Protein AF-A0A7S3B1I0-F1 (afdb_monomer_lite)

Organism: NCBI:txid156174

Foldseek 3Di:
DPQVLFFWFADDAPDFTDTHHDDPPDQRQWWAQDPVLQFIARPVDRQWTWFQDPVVRGIHIDGPPPGDFGHWDQDQQGWTATPVDNVRTWHFNDQDWGTTTIGGDDLQSQWRQPFDDPVPRTTHTDTDRDRPPPPPDD

pLDDT: mean 75.03, std 19.77, range [36.34, 94.88]

Radius of gyration: 14.96 Å; chains: 1; bounding box: 47×36×43 Å

Secondary structure (DSSP, 8-state):
-TTTTPEEE--STT-BPEEE---TT-GGG-EEEETTTTEEEETTEEEEEEEEETTTTEEEEEETTT-SS-BEEE-TT--EEESS-TT-EEEE----SS-B-EE---S-------PPB-SSS-BPPPP-----------

InterPro domains:
  IPR035992 Ricin B-like lectins [SSF50370] (3-137)

Structure (mmCIF, N/CA/C/O backbone):
data_AF-A0A7S3B1I0-F1
#
_entry.id   AF-A0A7S3B1I0-F1
#
loop_
_atom_site.group_PDB
_atom_site.id
_atom_site.type_symbol
_atom_site.label_atom_id
_atom_site.label_alt_id
_atom_site.label_comp_id
_atom_site.label_asym_id
_atom_site.label_entity_id
_atom_site.label_seq_id
_atom_site.pdbx_PDB_ins_code
_atom_site.Cartn_x
_atom_site.Cartn_y
_atom_site.Cartn_z
_atom_site.occupancy
_atom_site.B_iso_or_equiv
_atom_site.auth_seq_id
_atom_site.auth_comp_id
_atom_site.auth_asym_id
_atom_site.auth_atom_id
_atom_site.pdbx_PDB_model_num
ATOM 1 N N . GLU A 1 1 ? -13.900 -11.357 -6.354 1.00 44.66 1 GLU A N 1
ATOM 2 C CA . GLU A 1 1 ? -12.686 -12.149 -6.056 1.00 44.66 1 GLU A CA 1
ATOM 3 C C . GLU A 1 1 ? -12.522 -12.345 -4.550 1.00 44.66 1 GLU A C 1
ATOM 5 O O . GLU A 1 1 ? -13.099 -11.594 -3.768 1.00 44.66 1 GLU A O 1
ATOM 10 N N . VAL A 1 2 ? -11.820 -13.400 -4.128 1.00 46.16 2 VAL A N 1
ATOM 11 C CA . VAL A 1 2 ? -11.602 -13.701 -2.701 1.00 46.16 2 VAL A CA 1
ATOM 12 C C . VAL A 1 2 ? -10.880 -12.514 -2.053 1.00 46.16 2 VAL A C 1
ATOM 14 O O . VAL A 1 2 ? -9.801 -12.144 -2.491 1.00 46.16 2 VAL A O 1
ATOM 17 N N . GLY A 1 3 ? -11.489 -11.897 -1.038 1.00 52.69 3 GLY A N 1
ATOM 18 C CA . GLY A 1 3 ? -10.899 -10.764 -0.314 1.00 52.69 3 GLY A CA 1
ATOM 19 C C . GLY A 1 3 ? -11.260 -9.367 -0.832 1.00 52.69 3 GLY A C 1
ATOM 20 O O . GLY A 1 3 ? -10.818 -8.382 -0.240 1.00 52.69 3 GLY A O 1
ATOM 21 N N . GLU A 1 4 ? -12.096 -9.240 -1.868 1.00 54.59 4 GLU A N 1
ATOM 22 C CA . GLU A 1 4 ? -12.652 -7.937 -2.253 1.00 54.59 4 GLU A CA 1
ATOM 23 C C . GLU A 1 4 ? -13.439 -7.311 -1.090 1.00 54.59 4 GLU A C 1
ATOM 25 O O . GLU A 1 4 ? -14.332 -7.924 -0.507 1.00 54.59 4 GLU A O 1
ATOM 30 N N . GLY A 1 5 ? -13.105 -6.063 -0.750 1.00 63.91 5 GLY A N 1
ATOM 31 C CA . GLY A 1 5 ? -13.738 -5.326 0.349 1.00 63.91 5 GLY A CA 1
ATOM 32 C C . GLY A 1 5 ? -13.126 -5.563 1.734 1.00 63.91 5 GLY A C 1
ATOM 33 O O . GLY A 1 5 ? -13.516 -4.860 2.665 1.00 63.91 5 GLY A O 1
ATOM 34 N N . LEU A 1 6 ? -12.161 -6.479 1.865 1.00 81.75 6 LEU A N 1
ATOM 35 C CA . LEU A 1 6 ? -11.363 -6.657 3.080 1.00 81.75 6 LEU A CA 1
ATOM 36 C C . LEU A 1 6 ? -10.168 -5.704 3.091 1.00 81.75 6 LEU A C 1
ATOM 38 O O . LEU A 1 6 ? -9.599 -5.400 2.044 1.00 81.75 6 LEU A O 1
ATOM 42 N N . CYS A 1 7 ? -9.795 -5.251 4.282 1.00 88.75 7 CYS A N 1
ATOM 43 C CA . CYS A 1 7 ? -8.620 -4.429 4.491 1.00 88.75 7 CYS A CA 1
ATOM 44 C C . CYS A 1 7 ? -7.360 -5.286 4.618 1.00 88.75 7 CYS A C 1
ATOM 46 O O . CYS A 1 7 ? -7.375 -6.339 5.258 1.00 88.75 7 CYS A O 1
ATOM 48 N N . LEU A 1 8 ? -6.274 -4.797 4.028 1.00 92.25 8 LEU A N 1
ATOM 49 C CA . LEU A 1 8 ? -4.943 -5.368 4.136 1.00 92.25 8 LEU A CA 1
ATOM 50 C C . LEU A 1 8 ? -4.364 -5.040 5.513 1.00 92.25 8 LEU A C 1
ATOM 52 O O . LEU A 1 8 ? -4.335 -3.874 5.925 1.00 92.25 8 LEU A O 1
ATOM 56 N N . ALA A 1 9 ? -3.908 -6.075 6.209 1.00 92.69 9 ALA A N 1
ATOM 57 C CA . ALA A 1 9 ? -3.297 -5.980 7.521 1.00 92.69 9 ALA A CA 1
ATOM 58 C C . ALA A 1 9 ? -1.883 -6.561 7.506 1.00 92.69 9 ALA A C 1
ATOM 60 O O . ALA A 1 9 ? -1.636 -7.618 6.924 1.00 92.69 9 ALA A O 1
ATOM 61 N N . HIS A 1 10 ? -0.973 -5.891 8.204 1.00 91.88 10 HIS A N 1
ATOM 62 C CA . HIS A 1 10 ? 0.325 -6.452 8.541 1.00 91.88 10 HIS A CA 1
ATOM 63 C C . HIS A 1 10 ? 0.151 -7.666 9.464 1.00 91.88 10 HIS A C 1
ATOM 65 O O . HIS A 1 10 ? -0.544 -7.570 10.474 1.00 91.88 10 HIS A O 1
ATOM 71 N N . ALA A 1 11 ? 0.783 -8.791 9.132 1.00 82.81 11 ALA A N 1
ATOM 72 C CA . ALA A 1 11 ? 0.765 -9.992 9.966 1.00 82.81 11 ALA A CA 1
ATOM 73 C C . ALA A 1 11 ? 2.071 -10.150 10.758 1.00 82.81 11 ALA A C 1
ATOM 75 O O . ALA A 1 11 ? 2.047 -10.342 11.974 1.00 82.81 11 ALA A O 1
ATOM 76 N N . PHE A 1 12 ? 3.207 -10.050 10.068 1.00 78.19 12 PHE A N 1
ATOM 77 C CA . PHE A 1 12 ? 4.553 -10.146 10.625 1.00 78.19 12 PHE A CA 1
ATOM 78 C C . PHE A 1 12 ? 5.579 -9.543 9.656 1.00 78.19 12 PHE A C 1
ATOM 80 O O . PHE A 1 12 ? 5.334 -9.482 8.447 1.00 78.19 12 PHE A O 1
ATOM 87 N N . ASP A 1 13 ? 6.732 -9.150 10.202 1.00 71.31 13 ASP A N 1
ATOM 88 C CA . ASP A 1 13 ? 7.807 -8.492 9.458 1.00 71.31 13 ASP A CA 1
ATOM 89 C C . ASP A 1 13 ? 8.231 -9.302 8.229 1.00 71.31 13 ASP A C 1
ATOM 91 O O . ASP A 1 13 ? 8.421 -10.520 8.305 1.00 71.31 13 ASP A O 1
ATOM 95 N N . LEU A 1 14 ? 8.443 -8.609 7.105 1.00 70.12 14 LEU A N 1
ATOM 96 C CA . LEU A 1 14 ? 8.898 -9.208 5.842 1.00 70.12 14 LEU A CA 1
ATOM 97 C C . LEU A 1 14 ? 7.943 -10.290 5.294 1.00 70.12 14 LEU A C 1
ATOM 99 O O . LEU A 1 14 ? 8.360 -11.200 4.573 1.00 70.12 14 LEU A O 1
ATOM 103 N N . GLY A 1 15 ? 6.663 -10.209 5.666 1.00 85.25 15 GLY A N 1
ATOM 104 C CA . GLY A 1 15 ? 5.614 -11.156 5.307 1.00 85.25 15 GLY A CA 1
ATOM 105 C C . GLY A 1 15 ? 4.607 -10.620 4.292 1.00 85.25 15 GLY A C 1
ATOM 106 O O . GLY A 1 15 ? 4.547 -9.425 4.001 1.00 85.25 15 GLY A O 1
ATOM 107 N N . LEU A 1 16 ? 3.792 -11.537 3.769 1.00 92.56 16 LEU A N 1
ATOM 108 C CA . LEU A 1 16 ? 2.590 -11.201 3.005 1.00 92.56 16 LEU A CA 1
ATOM 109 C C . LEU A 1 16 ? 1.538 -10.553 3.909 1.00 92.56 16 LEU A C 1
ATOM 111 O O . LEU A 1 16 ? 1.485 -10.818 5.113 1.00 92.56 16 LEU A O 1
ATOM 115 N N . LEU A 1 17 ? 0.687 -9.722 3.314 1.00 93.75 17 LEU A N 1
ATOM 116 C CA . LEU A 1 17 ? -0.434 -9.114 4.019 1.00 93.75 17 LEU A CA 1
ATOM 117 C C . LEU A 1 17 ? -1.570 -10.113 4.216 1.00 93.75 17 LEU A C 1
ATOM 119 O O . LEU A 1 17 ? -1.840 -10.971 3.379 1.00 93.75 17 LEU A O 1
ATOM 123 N N . GLU A 1 18 ? -2.286 -9.959 5.323 1.00 92.19 18 GLU A N 1
ATOM 124 C CA . GLU A 1 18 ? -3.529 -10.680 5.564 1.00 92.19 18 GLU A CA 1
ATOM 125 C C . GLU A 1 18 ? -4.742 -9.829 5.184 1.00 92.19 18 GLU A C 1
ATOM 127 O O . GLU A 1 18 ? -4.727 -8.601 5.269 1.00 92.19 18 GLU A O 1
ATOM 132 N N . HIS A 1 19 ? -5.833 -10.494 4.811 1.00 89.44 19 HIS A N 1
ATOM 133 C CA . HIS A 1 19 ? -7.092 -9.849 4.459 1.00 89.44 19 HIS A CA 1
ATOM 134 C C . HIS A 1 19 ? -8.089 -9.987 5.606 1.00 89.44 19 HIS A C 1
ATOM 136 O O . HIS A 1 19 ? -8.536 -11.089 5.925 1.00 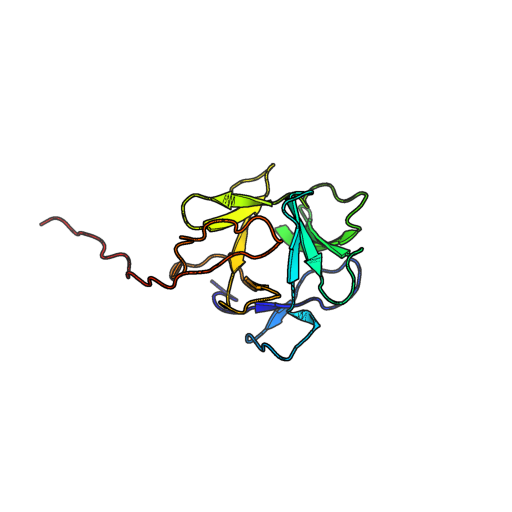89.44 19 HIS A O 1
ATOM 142 N N . HIS A 1 20 ? -8.489 -8.862 6.190 1.00 86.38 20 HIS A N 1
ATOM 143 C CA . HIS A 1 20 ? -9.377 -8.822 7.351 1.00 86.38 20 HIS A CA 1
ATOM 144 C C . HIS A 1 20 ? -10.554 -7.881 7.143 1.00 86.38 20 HIS A C 1
ATOM 146 O O . HIS A 1 20 ? -10.538 -6.996 6.291 1.00 86.38 20 HIS A O 1
ATOM 152 N N . THR A 1 21 ? -11.598 -8.033 7.959 1.00 84.69 21 THR A N 1
ATOM 153 C CA . THR A 1 21 ? -12.632 -6.990 8.021 1.00 84.69 21 THR A CA 1
ATOM 154 C C . THR A 1 21 ? -11.981 -5.675 8.452 1.00 84.69 21 THR A C 1
ATOM 156 O O . THR A 1 21 ? -11.142 -5.664 9.354 1.00 84.69 21 THR A O 1
ATOM 159 N N . CYS A 1 22 ? -12.346 -4.580 7.787 1.00 83.44 22 CYS A N 1
ATOM 160 C CA . CYS A 1 22 ? -11.798 -3.264 8.083 1.00 83.44 22 CYS A CA 1
ATOM 161 C C . CYS A 1 22 ? -12.182 -2.810 9.498 1.00 83.44 22 CYS A C 1
ATOM 163 O O . CYS A 1 22 ? -13.367 -2.676 9.805 1.00 83.44 22 CYS A O 1
ATOM 165 N N . ASP A 1 23 ? -11.183 -2.529 10.331 1.00 83.62 23 ASP A N 1
ATOM 166 C CA . ASP A 1 23 ? -11.337 -2.012 11.691 1.00 83.62 23 ASP A CA 1
ATOM 167 C C . ASP A 1 23 ? -10.391 -0.825 11.911 1.00 83.62 23 ASP A C 1
ATOM 169 O O . ASP A 1 23 ? -9.171 -0.973 11.917 1.00 83.62 23 ASP A O 1
ATOM 173 N N . HIS A 1 24 ? -10.955 0.370 12.098 1.00 82.69 24 HIS A N 1
ATOM 174 C CA . HIS A 1 24 ? -10.192 1.606 12.308 1.00 82.69 24 HIS A CA 1
ATOM 175 C C . HIS A 1 24 ? -9.383 1.599 13.615 1.00 82.69 24 HIS A C 1
ATOM 177 O O . HIS A 1 24 ? -8.452 2.390 13.777 1.00 82.69 24 HIS A O 1
ATOM 183 N N . ASN A 1 25 ? -9.709 0.710 14.554 1.00 84.44 25 ASN A N 1
ATOM 184 C CA . ASN A 1 25 ? -8.960 0.562 15.796 1.00 84.44 25 ASN A CA 1
ATOM 185 C C . ASN A 1 25 ? -7.798 -0.422 15.678 1.00 84.44 25 ASN A C 1
ATOM 187 O O . ASN A 1 25 ? -6.972 -0.448 16.584 1.00 84.44 25 ASN A O 1
ATOM 191 N N . GLN A 1 26 ? -7.699 -1.186 14.584 1.00 89.69 26 GLN A N 1
ATOM 192 C CA . GLN A 1 26 ? -6.640 -2.171 14.387 1.00 89.69 26 GLN A CA 1
ATOM 193 C C . GLN A 1 26 ? -5.371 -1.498 13.831 1.00 89.69 26 GLN A C 1
ATOM 195 O O . GLN A 1 26 ? -5.361 -1.129 12.654 1.00 89.69 26 GLN A O 1
ATOM 200 N N . PRO A 1 27 ? -4.277 -1.349 14.609 1.00 90.25 27 PRO A N 1
ATOM 201 C CA . PRO A 1 27 ? -3.066 -0.661 14.146 1.00 90.25 27 PRO A CA 1
ATOM 202 C C . PRO A 1 27 ? -2.405 -1.356 12.953 1.00 90.25 27 PRO A C 1
ATOM 204 O O . PRO A 1 27 ? -1.851 -0.699 12.081 1.00 90.25 27 PRO A O 1
ATOM 207 N N . LEU A 1 28 ? -2.555 -2.681 12.857 1.00 92.06 28 LEU A N 1
ATOM 208 C CA . LEU A 1 28 ? -2.023 -3.481 11.752 1.00 92.06 28 LEU A CA 1
ATOM 209 C C . LEU A 1 28 ? -2.639 -3.133 10.385 1.00 92.06 28 LEU A C 1
ATOM 211 O O . LEU A 1 28 ? -2.090 -3.523 9.362 1.00 92.06 28 LEU A O 1
ATOM 215 N N . GLN A 1 29 ? -3.777 -2.431 10.351 1.00 91.69 29 GLN A N 1
ATOM 216 C CA . GLN A 1 29 ? -4.455 -2.002 9.121 1.00 91.69 29 GLN A CA 1
ATOM 217 C C . GLN A 1 29 ? -4.223 -0.519 8.795 1.00 91.69 29 GLN A C 1
ATOM 219 O O . GLN A 1 29 ? -4.869 0.008 7.888 1.00 91.69 29 GLN A O 1
ATOM 224 N N . LYS A 1 30 ? -3.364 0.177 9.548 1.00 91.06 30 LYS A N 1
ATOM 225 C CA . LYS A 1 30 ? -3.127 1.613 9.385 1.00 91.06 30 LYS A CA 1
ATOM 226 C C . LYS A 1 30 ? -1.881 1.855 8.552 1.00 91.06 30 LYS A C 1
ATOM 228 O O . LYS A 1 30 ? -0.786 1.435 8.918 1.00 91.06 30 LYS A O 1
ATOM 233 N N . TRP A 1 31 ? -2.067 2.585 7.462 1.00 91.94 31 TRP A N 1
ATOM 234 C CA . TRP A 1 31 ? -1.021 2.914 6.509 1.00 91.94 31 TRP A CA 1
ATOM 235 C C . TRP A 1 31 ? -0.931 4.426 6.314 1.00 91.94 31 TRP A C 1
ATOM 237 O O . TRP A 1 31 ? -1.926 5.142 6.443 1.00 91.94 31 TRP A O 1
ATOM 247 N N . VAL A 1 32 ? 0.251 4.917 5.967 1.00 89.81 32 VAL A N 1
ATOM 248 C CA . VAL A 1 32 ? 0.515 6.325 5.667 1.00 89.81 32 VAL A CA 1
ATOM 249 C C . VAL A 1 32 ? 1.149 6.406 4.290 1.00 89.81 32 VAL A C 1
ATOM 251 O O . VAL A 1 32 ? 2.215 5.842 4.067 1.00 89.81 32 VAL A O 1
ATOM 254 N N . TYR A 1 33 ? 0.501 7.105 3.362 1.00 88.00 33 TYR A N 1
ATOM 255 C CA . TYR A 1 33 ? 1.119 7.428 2.080 1.00 88.00 33 TYR A CA 1
ATOM 256 C C . TYR A 1 33 ? 2.020 8.656 2.243 1.00 88.00 33 TYR A C 1
ATOM 258 O O . TYR A 1 33 ? 1.560 9.715 2.672 1.00 88.00 33 TYR A O 1
ATOM 266 N N . ASP A 1 34 ? 3.298 8.492 1.919 1.00 86.12 34 ASP A N 1
ATOM 267 C CA . ASP A 1 34 ? 4.320 9.529 1.923 1.00 86.12 34 ASP A CA 1
ATOM 268 C C . ASP A 1 34 ? 4.590 9.984 0.479 1.00 86.12 34 ASP A C 1
ATOM 270 O O . ASP A 1 34 ? 5.347 9.329 -0.235 1.00 86.12 34 ASP A O 1
ATOM 274 N N . PRO A 1 35 ? 4.021 11.118 0.038 1.00 80.62 35 PRO A N 1
ATOM 275 C CA . PRO A 1 35 ? 4.162 11.603 -1.336 1.00 80.62 35 PRO A CA 1
ATOM 276 C C . PRO A 1 35 ? 5.560 12.156 -1.645 1.00 80.62 35 PRO A C 1
ATOM 278 O O . PRO A 1 35 ? 5.834 12.509 -2.784 1.00 80.62 35 PRO A O 1
ATOM 281 N N . ALA A 1 36 ? 6.431 12.331 -0.642 1.00 85.25 36 ALA A N 1
ATOM 282 C CA . ALA A 1 36 ? 7.800 12.776 -0.890 1.00 85.25 36 ALA A CA 1
ATOM 283 C C . ALA A 1 36 ? 8.690 11.625 -1.375 1.00 85.25 36 ALA A C 1
ATOM 285 O O . ALA A 1 36 ? 9.731 11.877 -1.979 1.00 85.25 36 ALA A O 1
ATOM 286 N N . SER A 1 37 ? 8.295 10.385 -1.078 1.00 86.19 37 SER A N 1
ATOM 287 C CA . SER A 1 37 ? 9.000 9.168 -1.488 1.00 86.19 37 SER A CA 1
ATOM 288 C C . SER A 1 37 ? 8.108 8.175 -2.233 1.00 86.19 37 SER A C 1
ATOM 290 O O . SER A 1 37 ? 8.533 7.052 -2.455 1.00 86.19 37 SER A O 1
ATOM 292 N N . ASP A 1 38 ? 6.877 8.572 -2.567 1.00 90.38 38 ASP A N 1
ATOM 293 C CA . ASP A 1 38 ? 5.835 7.742 -3.185 1.00 90.38 38 ASP A CA 1
ATOM 294 C C . ASP A 1 38 ? 5.588 6.396 -2.491 1.00 90.38 38 ASP A C 1
ATOM 296 O O . ASP A 1 38 ? 5.069 5.452 -3.072 1.00 90.38 38 ASP A O 1
ATOM 300 N N . ASN A 1 39 ? 5.879 6.320 -1.196 1.00 91.62 39 ASN A N 1
ATOM 301 C CA . ASN A 1 39 ? 5.820 5.080 -0.439 1.00 91.62 39 ASN A CA 1
ATOM 302 C C . ASN A 1 39 ? 4.563 4.994 0.414 1.00 91.62 39 ASN A C 1
ATOM 304 O O . ASN A 1 39 ? 4.091 5.990 0.962 1.00 91.62 39 ASN A O 1
ATOM 308 N N . ILE A 1 40 ? 4.053 3.779 0.612 1.00 93.06 40 ILE A N 1
ATOM 309 C CA . ILE A 1 40 ? 2.983 3.524 1.579 1.00 93.06 40 ILE A CA 1
ATOM 310 C C . ILE A 1 40 ? 3.572 2.788 2.779 1.00 93.06 40 ILE A C 1
ATOM 312 O O . ILE A 1 40 ? 3.960 1.630 2.676 1.00 93.06 40 ILE A O 1
ATOM 316 N N . ARG A 1 41 ? 3.652 3.471 3.917 1.00 92.38 41 ARG A N 1
ATOM 317 C CA . ARG A 1 41 ? 4.323 3.017 5.140 1.00 92.38 41 ARG A CA 1
ATOM 318 C C . ARG A 1 41 ? 3.330 2.453 6.145 1.00 92.38 41 ARG A C 1
ATOM 320 O O . ARG A 1 41 ? 2.196 2.927 6.225 1.00 92.38 41 ARG A O 1
ATOM 327 N N . LEU A 1 42 ? 3.755 1.486 6.943 1.00 92.12 42 LEU A N 1
ATOM 328 C CA . LEU A 1 42 ? 2.977 0.985 8.070 1.00 92.12 42 LEU A CA 1
ATOM 329 C C . LEU A 1 42 ? 2.987 2.015 9.213 1.00 92.12 42 LEU A C 1
ATOM 331 O O . LEU A 1 42 ? 4.044 2.509 9.589 1.00 92.12 42 LEU A O 1
ATOM 335 N N . GLU A 1 43 ? 1.828 2.352 9.789 1.00 91.12 43 GLU A N 1
ATOM 336 C CA . GLU A 1 43 ? 1.726 3.466 10.752 1.00 91.12 43 GLU A CA 1
ATOM 337 C C . GLU A 1 43 ? 2.568 3.260 12.021 1.00 91.12 43 GLU A C 1
ATOM 339 O O . GLU A 1 43 ? 3.247 4.177 12.480 1.00 91.12 43 GLU A O 1
ATOM 344 N N . GLN A 1 44 ? 2.578 2.034 12.540 1.00 90.94 44 GLN A N 1
ATOM 345 C CA . GLN A 1 44 ? 3.316 1.677 13.754 1.00 90.94 44 GLN A CA 1
ATOM 346 C C . GLN A 1 44 ? 4.828 1.478 13.528 1.00 90.94 44 GLN A C 1
ATOM 348 O O . GLN A 1 44 ? 5.573 1.402 14.504 1.00 90.94 44 GLN A O 1
ATOM 353 N N . ASP A 1 45 ? 5.282 1.388 12.269 1.00 91.00 45 ASP A N 1
ATOM 354 C CA . ASP A 1 45 ? 6.696 1.272 11.896 1.00 91.00 45 ASP A CA 1
ATOM 355 C C . ASP A 1 45 ? 6.963 1.898 10.513 1.00 91.00 45 ASP A C 1
ATOM 357 O O . ASP A 1 45 ? 6.800 1.273 9.467 1.00 91.00 45 ASP A O 1
ATOM 361 N N . MET A 1 46 ? 7.437 3.147 10.510 1.00 89.44 46 MET A N 1
ATOM 362 C CA . MET A 1 46 ? 7.729 3.912 9.287 1.00 89.44 46 MET A CA 1
ATOM 363 C C . MET A 1 46 ? 8.928 3.387 8.478 1.00 89.44 46 MET A C 1
ATOM 365 O O . MET A 1 46 ? 9.187 3.905 7.385 1.00 89.44 46 MET A O 1
ATOM 369 N N . GLY A 1 47 ? 9.682 2.416 9.010 1.00 90.94 47 GLY A N 1
ATOM 370 C CA . GLY A 1 47 ? 10.732 1.699 8.283 1.00 90.94 47 GLY A CA 1
ATOM 371 C C . GLY A 1 47 ? 10.191 0.583 7.386 1.00 90.94 47 GLY A C 1
ATOM 372 O O . GLY A 1 47 ? 10.926 0.081 6.535 1.00 90.94 47 GLY A O 1
ATOM 373 N N . GLN A 1 48 ? 8.916 0.229 7.553 1.00 92.31 48 GLN A N 1
ATOM 374 C CA . GLN A 1 48 ? 8.224 -0.818 6.821 1.00 92.31 48 GLN A CA 1
ATOM 375 C C . GLN A 1 48 ? 7.255 -0.233 5.786 1.00 92.31 48 GLN A C 1
ATOM 377 O O . GLN A 1 48 ? 6.372 0.563 6.109 1.00 92.31 48 GLN A O 1
ATOM 382 N N . CYS A 1 49 ? 7.420 -0.646 4.532 1.00 93.69 49 CYS A N 1
ATOM 383 C CA . CYS A 1 49 ? 6.666 -0.185 3.375 1.00 93.69 49 CYS A CA 1
ATOM 384 C C . CYS A 1 49 ? 5.888 -1.330 2.734 1.00 93.69 49 CYS A C 1
ATOM 386 O O . CYS A 1 49 ? 6.330 -2.477 2.734 1.00 93.69 49 CYS A O 1
ATOM 388 N N . LEU A 1 50 ? 4.741 -0.997 2.150 1.00 94.88 50 LEU A N 1
ATOM 389 C CA . LEU A 1 50 ? 4.041 -1.860 1.215 1.00 94.88 50 LEU A CA 1
ATOM 390 C C . LEU A 1 50 ? 4.976 -2.184 0.046 1.00 94.88 50 LEU A C 1
ATOM 392 O O . LEU A 1 50 ? 5.531 -1.274 -0.564 1.00 94.88 50 LEU A O 1
ATOM 396 N N . ASP A 1 51 ? 5.116 -3.462 -0.276 1.00 94.44 51 ASP A N 1
ATOM 397 C CA . ASP A 1 51 ? 5.878 -3.925 -1.435 1.00 94.44 51 ASP A CA 1
ATOM 398 C C . ASP A 1 51 ? 5.094 -5.028 -2.153 1.00 94.44 51 ASP A C 1
ATOM 400 O O . ASP A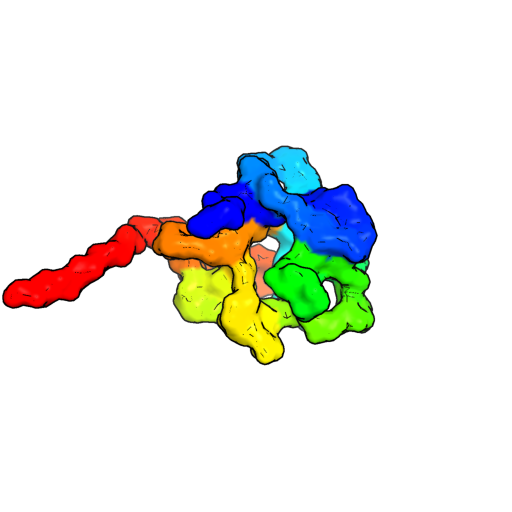 1 51 ? 4.293 -5.744 -1.542 1.00 94.44 51 ASP A O 1
ATOM 404 N N . PHE A 1 52 ? 5.284 -5.158 -3.463 1.00 93.44 52 PHE A N 1
ATOM 405 C CA . PHE A 1 52 ? 4.721 -6.267 -4.224 1.00 93.44 52 PHE A CA 1
ATOM 406 C C . PHE A 1 52 ? 5.739 -7.392 -4.429 1.00 93.44 52 PHE A C 1
ATOM 408 O O . PHE A 1 52 ? 6.713 -7.274 -5.179 1.00 93.44 52 PHE A O 1
ATOM 415 N N . PHE A 1 53 ? 5.462 -8.552 -3.837 1.00 91.81 53 PHE A N 1
ATOM 416 C CA . PHE A 1 53 ? 6.338 -9.712 -3.922 1.00 91.81 53 PHE A CA 1
ATOM 417 C C . PHE A 1 53 ? 6.067 -10.496 -5.205 1.00 91.81 53 PHE A C 1
ATOM 419 O O . PHE A 1 53 ? 5.211 -11.380 -5.249 1.00 91.81 53 PHE A O 1
ATOM 426 N N . LEU A 1 54 ? 6.868 -10.240 -6.244 1.00 89.06 54 LEU A N 1
ATOM 427 C CA . LEU A 1 54 ? 6.771 -10.907 -7.553 1.00 89.06 54 LEU A CA 1
ATOM 428 C C . LEU A 1 54 ? 6.703 -12.442 -7.465 1.00 89.06 54 LEU A C 1
ATOM 430 O O . LEU A 1 54 ? 5.968 -13.067 -8.230 1.00 89.06 54 LEU A O 1
ATOM 434 N N . ALA A 1 55 ? 7.441 -13.049 -6.529 1.00 90.12 55 ALA A N 1
ATOM 435 C CA . ALA A 1 55 ? 7.456 -14.499 -6.324 1.00 90.12 55 ALA A CA 1
ATOM 436 C C . ALA A 1 55 ? 6.120 -15.059 -5.802 1.00 90.12 55 ALA A C 1
ATOM 438 O O . ALA A 1 55 ? 5.796 -16.213 -6.076 1.00 90.12 55 ALA A O 1
ATOM 439 N N . HIS A 1 56 ? 5.352 -14.247 -5.074 1.00 90.25 56 HIS A N 1
ATOM 440 C CA . HIS A 1 56 ? 4.066 -14.621 -4.484 1.00 90.25 56 HIS A CA 1
ATOM 441 C C . HIS A 1 56 ? 2.873 -14.067 -5.268 1.00 90.25 56 HIS A C 1
ATOM 443 O O . HIS A 1 56 ? 1.756 -14.524 -5.060 1.00 90.25 56 HIS A O 1
ATOM 449 N N . GLN A 1 57 ? 3.117 -13.125 -6.189 1.00 90.81 57 GLN A N 1
ATOM 450 C CA . GLN A 1 57 ? 2.082 -12.378 -6.908 1.00 90.81 57 GLN A CA 1
ATOM 451 C C . GLN A 1 57 ? 1.108 -11.663 -5.959 1.00 90.81 57 GLN A C 1
ATOM 453 O O . GLN A 1 57 ? -0.079 -11.559 -6.257 1.00 90.81 57 GLN A O 1
ATOM 458 N N . ASP A 1 58 ? 1.617 -11.164 -4.831 1.00 91.06 58 ASP A N 1
ATOM 459 C CA . ASP A 1 58 ? 0.802 -10.541 -3.792 1.00 91.06 58 ASP A CA 1
ATOM 460 C C . ASP A 1 58 ? 1.580 -9.459 -3.029 1.00 91.06 58 ASP A C 1
ATOM 462 O O . ASP A 1 58 ? 2.809 -9.365 -3.129 1.00 91.06 58 ASP A O 1
ATOM 466 N N . PHE A 1 59 ? 0.855 -8.628 -2.287 1.00 93.50 59 PHE A N 1
ATOM 467 C CA . PHE A 1 59 ? 1.421 -7.564 -1.473 1.00 93.50 59 PHE A CA 1
ATOM 468 C C . PHE A 1 59 ? 1.934 -8.087 -0.133 1.00 93.50 59 PHE A C 1
ATOM 470 O O . PHE A 1 59 ? 1.328 -8.931 0.529 1.00 93.50 59 PHE A O 1
ATOM 477 N N . GLY A 1 60 ? 3.053 -7.518 0.286 1.00 93.75 60 GLY A N 1
ATOM 478 C CA . GLY A 1 60 ? 3.676 -7.754 1.572 1.00 93.75 60 GLY A CA 1
ATOM 479 C C . GLY A 1 60 ? 4.211 -6.465 2.165 1.00 93.75 60 GLY A C 1
ATOM 480 O O . GLY A 1 60 ? 3.939 -5.362 1.684 1.00 93.75 60 GLY A O 1
ATOM 481 N N . VAL A 1 61 ? 4.988 -6.627 3.226 1.00 93.31 61 VAL A N 1
ATOM 482 C CA . VAL A 1 61 ? 5.744 -5.542 3.842 1.00 93.31 61 VAL A CA 1
ATOM 483 C C . VAL A 1 61 ? 7.228 -5.788 3.647 1.00 93.31 61 VAL A C 1
ATOM 485 O O . VAL A 1 61 ? 7.711 -6.878 3.934 1.00 93.31 61 VAL A O 1
ATOM 488 N N . TRP A 1 62 ? 7.964 -4.775 3.205 1.00 92.88 62 TRP A N 1
ATOM 489 C CA . TRP A 1 62 ? 9.421 -4.805 3.119 1.00 92.88 62 TRP A CA 1
ATOM 490 C C . TRP A 1 62 ? 10.042 -3.552 3.734 1.00 92.88 62 TRP A C 1
ATOM 492 O O . TRP A 1 62 ? 9.347 -2.611 4.107 1.00 92.88 62 TRP A O 1
ATOM 502 N N . SER A 1 63 ? 11.365 -3.531 3.858 1.00 90.75 63 SER A N 1
ATOM 503 C CA . SER A 1 63 ? 12.092 -2.328 4.265 1.00 90.75 63 SER A CA 1
ATOM 504 C C . SER A 1 63 ? 11.925 -1.211 3.228 1.00 90.75 63 SER A C 1
ATOM 506 O O . SER A 1 63 ? 12.127 -1.422 2.036 1.00 90.75 63 SER A O 1
ATOM 508 N N . CYS A 1 64 ? 11.614 0.002 3.686 1.00 89.06 64 CYS A N 1
ATOM 509 C CA . CYS A 1 64 ? 11.450 1.185 2.832 1.00 89.06 64 CYS A CA 1
ATOM 510 C C . CYS A 1 64 ? 12.746 1.690 2.167 1.00 89.06 64 CYS A C 1
ATOM 512 O O . CYS A 1 64 ? 12.699 2.677 1.441 1.00 89.06 64 CYS A O 1
ATOM 514 N N . ILE A 1 65 ? 13.915 1.131 2.497 1.00 85.75 65 ILE A N 1
ATOM 515 C CA . ILE A 1 65 ? 15.220 1.666 2.058 1.00 85.75 65 ILE A CA 1
ATOM 516 C C . ILE A 1 65 ? 15.758 0.917 0.834 1.00 85.75 65 ILE A C 1
ATOM 518 O O . ILE A 1 65 ? 16.462 1.498 0.011 1.00 85.75 65 ILE A O 1
ATOM 522 N N . ASP A 1 66 ? 15.475 -0.377 0.745 1.00 82.56 66 ASP A N 1
ATOM 523 C CA . ASP A 1 66 ? 16.063 -1.304 -0.225 1.00 82.56 66 ASP A CA 1
ATOM 524 C C . ASP A 1 66 ? 15.014 -2.149 -0.963 1.00 82.56 66 ASP A C 1
ATOM 526 O O . ASP A 1 66 ? 15.371 -3.039 -1.738 1.00 82.56 66 ASP A O 1
ATOM 530 N N . ALA A 1 67 ? 13.728 -1.872 -0.738 1.00 76.94 67 ALA A N 1
ATOM 531 C CA . ALA A 1 67 ? 12.638 -2.432 -1.518 1.00 76.94 67 ALA A CA 1
ATOM 532 C C . ALA A 1 67 ? 12.745 -2.028 -2.995 1.00 76.94 67 ALA A C 1
ATOM 534 O O . ALA A 1 67 ? 13.179 -0.929 -3.334 1.00 76.94 67 ALA A O 1
ATOM 535 N N . ALA A 1 68 ? 12.314 -2.919 -3.887 1.00 77.31 68 ALA A N 1
ATOM 536 C CA . ALA A 1 68 ? 12.302 -2.664 -5.326 1.00 77.31 68 ALA A CA 1
ATOM 537 C C . ALA A 1 68 ? 10.910 -2.271 -5.843 1.00 77.31 68 ALA A C 1
ATOM 539 O O . ALA A 1 68 ? 10.826 -1.606 -6.864 1.00 77.31 68 ALA A O 1
ATOM 540 N N . ASN A 1 69 ? 9.825 -2.642 -5.148 1.00 82.69 69 ASN A N 1
ATOM 541 C CA . ASN A 1 69 ? 8.451 -2.499 -5.641 1.00 82.69 69 ASN A CA 1
ATOM 542 C C . ASN A 1 69 ? 7.574 -1.757 -4.622 1.00 82.69 69 ASN A C 1
ATOM 544 O O . ASN A 1 69 ? 6.506 -2.245 -4.249 1.00 82.69 69 ASN A O 1
ATOM 548 N N . HIS A 1 70 ? 8.046 -0.602 -4.153 1.00 83.88 70 HIS A N 1
ATOM 549 C CA . HIS A 1 70 ? 7.453 0.133 -3.031 1.00 83.88 70 HIS A CA 1
ATOM 550 C C . HIS A 1 70 ? 6.957 1.541 -3.387 1.00 83.88 70 HIS A C 1
ATOM 552 O O . HIS A 1 70 ? 6.275 2.157 -2.571 1.00 83.88 70 HIS A O 1
ATOM 558 N N . GLU A 1 71 ? 7.234 2.010 -4.608 1.00 93.69 71 GLU A N 1
ATOM 559 C CA . GLU A 1 71 ? 6.785 3.307 -5.117 1.00 93.69 71 GLU A CA 1
ATOM 560 C C . GLU A 1 71 ? 5.395 3.184 -5.761 1.00 93.69 71 GLU A C 1
ATOM 562 O O . GLU A 1 71 ? 5.176 2.377 -6.674 1.00 93.69 71 GLU A O 1
ATOM 567 N N . PHE A 1 72 ? 4.450 4.003 -5.304 1.00 92.44 72 PHE A N 1
ATOM 568 C CA . PHE A 1 72 ? 3.056 4.024 -5.723 1.00 92.44 72 PHE A CA 1
ATOM 569 C C . PHE A 1 72 ? 2.611 5.428 -6.118 1.00 92.44 72 PHE A C 1
ATOM 571 O O . PHE A 1 72 ? 2.693 6.374 -5.340 1.00 92.44 72 PHE A O 1
ATOM 578 N N . GLU A 1 73 ? 1.979 5.524 -7.282 1.00 89.19 73 GLU A N 1
ATOM 579 C CA . GLU A 1 73 ? 1.348 6.755 -7.751 1.00 89.19 73 GLU A CA 1
ATOM 580 C C . GLU A 1 73 ? -0.161 6.571 -7.940 1.00 89.19 73 GLU A C 1
ATOM 582 O O . GLU A 1 73 ? -0.600 5.520 -8.438 1.00 89.19 73 GLU A O 1
ATOM 587 N N . PRO A 1 74 ? -0.972 7.600 -7.641 1.00 84.69 74 PRO A N 1
ATOM 588 C CA . PRO A 1 74 ? -2.403 7.569 -7.895 1.00 84.69 74 PRO A CA 1
ATOM 589 C C . PRO A 1 74 ? -2.717 7.454 -9.397 1.00 84.69 74 PRO A C 1
ATOM 591 O O . PRO A 1 74 ? -2.109 8.116 -10.238 1.00 84.69 74 PRO A O 1
ATOM 594 N N . ASP A 1 75 ? -3.696 6.627 -9.759 1.00 81.88 75 ASP A N 1
ATOM 595 C CA . ASP A 1 75 ? -4.316 6.626 -11.085 1.00 81.88 75 ASP A CA 1
ATOM 596 C C . ASP A 1 75 ? -5.452 7.670 -11.175 1.00 81.88 75 ASP A C 1
ATOM 598 O O . ASP A 1 75 ? -5.794 8.353 -10.209 1.00 81.88 75 ASP A O 1
ATOM 602 N N . HIS A 1 76 ? -6.079 7.803 -12.347 1.00 75.31 76 HIS A N 1
ATOM 603 C CA . HIS A 1 76 ? -7.188 8.750 -12.550 1.00 75.31 76 HIS A CA 1
ATOM 604 C C . HIS A 1 76 ? -8.472 8.394 -11.779 1.00 75.31 76 HIS A C 1
ATOM 606 O O . HIS A 1 76 ? -9.348 9.244 -11.618 1.00 75.31 76 HIS A O 1
ATOM 612 N N . ALA A 1 77 ? -8.610 7.144 -11.334 1.00 72.25 77 ALA A N 1
ATOM 613 C CA . ALA A 1 77 ? -9.676 6.709 -10.437 1.00 72.25 77 ALA A CA 1
ATOM 614 C C . ALA A 1 77 ? -9.275 6.872 -8.956 1.00 72.25 77 ALA A C 1
ATOM 616 O O . ALA A 1 77 ? -10.130 6.760 -8.082 1.00 72.25 77 ALA A O 1
ATOM 617 N N . GLY A 1 78 ? -8.003 7.184 -8.697 1.00 73.38 78 GLY A N 1
ATOM 618 C CA . GLY A 1 78 ? -7.344 7.341 -7.412 1.00 73.38 78 GLY A CA 1
ATOM 619 C C . GLY A 1 78 ? -6.944 6.041 -6.710 1.00 73.38 78 GLY A C 1
ATOM 620 O O . GLY A 1 78 ? -6.689 6.026 -5.510 1.00 73.38 78 GLY A O 1
ATOM 621 N N . LYS A 1 79 ? -6.831 4.933 -7.441 1.00 84.94 79 LYS A N 1
ATOM 622 C CA . LYS A 1 79 ? -6.086 3.766 -6.949 1.00 84.94 79 LYS A CA 1
ATOM 623 C C . LYS A 1 79 ? -4.612 4.138 -6.833 1.00 84.94 79 LYS A C 1
ATOM 625 O O . LYS A 1 79 ? -4.105 4.832 -7.702 1.00 84.94 79 LYS A O 1
ATOM 630 N N . LEU A 1 80 ? -3.922 3.653 -5.810 1.00 89.12 80 LEU A N 1
ATOM 631 C CA . LEU A 1 80 ? -2.470 3.783 -5.696 1.00 89.12 80 LEU A CA 1
ATOM 632 C C . LEU A 1 80 ? -1.851 2.561 -6.369 1.00 89.12 80 LEU A C 1
ATOM 634 O O . LEU A 1 80 ? -2.054 1.438 -5.910 1.00 89.12 80 LEU A O 1
ATOM 638 N N . CYS A 1 81 ? -1.166 2.767 -7.487 1.00 92.31 81 CYS A N 1
ATOM 639 C CA . CYS A 1 81 ? -0.602 1.692 -8.298 1.00 92.31 81 CYS A CA 1
ATOM 640 C C . CYS A 1 81 ? 0.916 1.775 -8.303 1.00 92.31 81 CYS A C 1
ATOM 642 O O . CYS A 1 81 ? 1.448 2.886 -8.317 1.00 92.31 81 CYS A O 1
ATOM 644 N N . LEU A 1 82 ? 1.590 0.624 -8.354 1.00 93.62 82 LEU A N 1
ATOM 645 C CA . LEU A 1 82 ? 3.044 0.589 -8.499 1.00 93.62 82 LEU A CA 1
ATOM 646 C C . LEU A 1 82 ? 3.476 1.425 -9.700 1.00 93.62 82 LEU A C 1
ATOM 648 O O . LEU A 1 82 ? 2.820 1.385 -10.745 1.00 93.62 82 LEU A O 1
ATOM 652 N N . VAL A 1 83 ? 4.575 2.159 -9.566 1.00 91.88 83 VAL A N 1
ATOM 653 C CA . VAL A 1 83 ? 5.161 2.925 -10.676 1.00 91.88 83 VAL A CA 1
ATOM 654 C C . VAL A 1 83 ? 5.576 1.985 -11.814 1.00 91.88 83 VAL A C 1
ATOM 656 O O . VAL A 1 83 ? 5.175 2.192 -12.962 1.00 91.88 83 VAL A O 1
ATOM 659 N N . ASP A 1 84 ? 6.272 0.894 -11.483 1.00 90.06 84 ASP A N 1
ATOM 660 C CA . ASP A 1 84 ? 6.838 -0.041 -12.466 1.00 90.06 84 ASP A CA 1
ATOM 661 C C . ASP A 1 84 ? 5.824 -1.033 -13.065 1.00 90.06 84 ASP A C 1
ATOM 663 O O . ASP A 1 84 ? 6.014 -1.524 -14.180 1.00 90.06 84 ASP A O 1
ATOM 667 N N . ASP A 1 85 ? 4.720 -1.318 -12.368 1.00 92.25 85 ASP A N 1
ATOM 668 C CA . ASP A 1 85 ? 3.639 -2.174 -12.871 1.00 92.25 85 ASP A CA 1
ATOM 669 C C . ASP A 1 85 ? 2.267 -1.603 -12.495 1.00 92.25 85 ASP A C 1
ATOM 671 O O . ASP A 1 85 ? 1.666 -1.939 -11.472 1.00 92.25 85 ASP A O 1
ATOM 675 N N . ARG A 1 86 ? 1.715 -0.790 -13.402 1.00 90.94 86 ARG A N 1
ATOM 676 C CA . ARG A 1 86 ? 0.396 -0.153 -13.244 1.00 90.94 86 ARG A CA 1
ATOM 677 C C . ARG A 1 86 ? -0.775 -1.146 -13.145 1.00 90.94 86 ARG A C 1
ATOM 679 O O . ARG A 1 86 ? -1.903 -0.709 -12.933 1.00 90.94 86 ARG A O 1
ATOM 686 N N . SER A 1 87 ? -0.552 -2.456 -13.313 1.00 89.88 87 SER A N 1
ATOM 687 C CA . SER A 1 87 ? -1.568 -3.486 -13.054 1.00 89.88 87 SER A CA 1
ATOM 688 C C . SER A 1 87 ? -1.694 -3.855 -11.573 1.00 89.88 87 SER A C 1
ATOM 690 O O . SER A 1 87 ? -2.715 -4.421 -11.176 1.00 89.88 87 SER A O 1
ATOM 692 N N . LYS A 1 88 ? -0.685 -3.546 -10.748 1.00 92.19 88 LYS A N 1
ATOM 693 C CA . LYS A 1 88 ? -0.690 -3.814 -9.306 1.00 92.19 88 LYS A CA 1
ATOM 694 C C . LYS A 1 88 ? -1.074 -2.547 -8.573 1.00 92.19 88 LYS A C 1
ATOM 696 O O . LYS A 1 88 ? -0.328 -1.572 -8.558 1.00 92.19 88 LYS A O 1
ATOM 701 N N . CYS A 1 89 ? -2.246 -2.566 -7.958 1.00 91.00 89 CYS A N 1
ATOM 702 C CA . CYS A 1 89 ? -2.741 -1.416 -7.227 1.00 91.00 89 CYS A CA 1
ATOM 703 C C . CYS A 1 89 ? -3.364 -1.831 -5.907 1.00 91.00 89 CYS A C 1
ATOM 705 O O . CYS A 1 89 ? -3.897 -2.931 -5.770 1.00 91.00 89 CYS A O 1
ATOM 707 N N . VAL A 1 90 ? -3.387 -0.881 -4.987 1.00 90.69 90 VAL A N 1
ATOM 708 C CA . VAL A 1 90 ? -4.234 -0.872 -3.803 1.00 90.69 90 VAL A CA 1
ATOM 709 C C . VAL A 1 90 ? -5.184 0.318 -3.889 1.00 90.69 90 VAL A C 1
ATOM 711 O O . VAL A 1 90 ? -4.980 1.274 -4.638 1.00 90.69 90 VAL A O 1
ATOM 714 N N . GLN A 1 91 ? -6.276 0.262 -3.143 1.00 86.44 91 GLN A N 1
ATOM 715 C CA . GLN A 1 91 ? -7.217 1.369 -3.028 1.00 86.44 91 GLN A CA 1
ATOM 716 C C . GLN A 1 91 ? -7.480 1.656 -1.556 1.00 86.44 91 GLN A C 1
ATOM 718 O O . GLN A 1 91 ? -7.455 0.751 -0.719 1.00 86.44 91 GLN A O 1
ATOM 723 N N . ASN A 1 92 ? -7.788 2.911 -1.250 1.00 80.31 92 ASN A N 1
ATOM 724 C CA . ASN A 1 92 ? -8.224 3.265 0.087 1.00 80.31 92 ASN A CA 1
ATOM 725 C C . ASN A 1 92 ? -9.608 2.648 0.383 1.00 80.31 92 ASN A C 1
ATOM 727 O O . ASN A 1 92 ? -10.502 2.621 -0.470 1.00 80.31 92 ASN A O 1
ATOM 731 N N . ALA A 1 93 ? -9.774 2.129 1.593 1.00 72.69 93 ALA A N 1
ATOM 732 C CA . ALA A 1 93 ? -11.002 1.562 2.121 1.00 72.69 93 ALA A CA 1
ATOM 733 C C . ALA A 1 93 ? -11.783 2.553 3.006 1.00 72.69 93 ALA A C 1
ATOM 735 O O . ALA A 1 93 ? -13.004 2.413 3.125 1.00 72.69 93 ALA A O 1
ATOM 736 N N . THR A 1 94 ? -11.130 3.563 3.600 1.00 66.62 94 THR A N 1
ATOM 737 C CA . THR A 1 94 ? -11.749 4.498 4.561 1.00 66.62 94 THR A CA 1
ATOM 738 C C . THR A 1 94 ? -11.321 5.959 4.368 1.00 66.62 94 THR A C 1
ATOM 740 O O . THR A 1 94 ? -10.251 6.264 3.864 1.00 66.62 94 THR A O 1
ATOM 743 N N . ALA A 1 95 ? -12.197 6.903 4.726 1.00 54.72 95 ALA A N 1
ATOM 744 C CA . ALA A 1 95 ? -12.006 8.343 4.486 1.00 54.72 95 ALA A CA 1
ATOM 745 C C . ALA A 1 95 ? -11.487 9.103 5.728 1.00 54.72 95 ALA A C 1
ATOM 747 O O . ALA A 1 95 ? -11.796 10.278 5.904 1.00 54.72 95 ALA A O 1
ATOM 748 N N . GLU A 1 96 ? -10.773 8.416 6.621 1.00 56.19 96 GLU A N 1
ATOM 749 C CA . GLU A 1 96 ? -10.265 8.980 7.879 1.00 56.19 96 GLU A CA 1
ATOM 750 C C . GLU A 1 96 ? -9.022 9.862 7.641 1.00 56.19 96 GLU A C 1
ATOM 752 O O . GLU A 1 96 ? -8.292 9.697 6.666 1.00 56.19 96 GLU A O 1
ATOM 757 N N . HIS A 1 97 ? -8.797 10.836 8.530 1.00 56.62 97 HIS A N 1
ATOM 758 C CA . HIS A 1 97 ? -7.989 12.030 8.240 1.00 56.62 97 HIS A CA 1
ATOM 759 C C . HIS A 1 97 ? -6.473 11.923 8.519 1.00 56.62 97 HIS A C 1
ATOM 761 O O . HIS A 1 97 ? -5.762 12.894 8.271 1.00 56.62 97 HIS A O 1
ATOM 767 N N . PHE A 1 98 ? -5.955 10.781 8.994 1.00 63.72 98 PHE A N 1
ATOM 768 C CA . PHE A 1 98 ? -4.526 10.648 9.361 1.00 63.72 98 PHE A CA 1
ATOM 769 C C . PHE A 1 98 ? -3.831 9.382 8.848 1.00 63.72 98 PHE A C 1
ATOM 771 O O . PHE A 1 98 ? -2.618 9.377 8.674 1.00 63.72 98 PHE A O 1
ATOM 778 N N . TYR A 1 99 ? -4.586 8.317 8.599 1.00 77.31 99 TYR A N 1
ATOM 779 C CA . TYR A 1 99 ? -4.094 7.050 8.069 1.00 77.31 99 TYR A CA 1
ATOM 780 C C . TYR A 1 99 ? -5.142 6.482 7.118 1.00 77.31 99 TYR A C 1
ATOM 782 O O . TYR A 1 99 ? -6.338 6.745 7.259 1.00 77.31 99 TYR A O 1
ATOM 790 N N . ILE A 1 100 ? -4.685 5.692 6.156 1.00 86.00 100 ILE A N 1
ATOM 791 C CA . ILE A 1 100 ? -5.540 4.985 5.209 1.00 86.00 100 ILE A CA 1
ATOM 792 C C . ILE A 1 100 ? -5.588 3.509 5.586 1.00 86.00 100 ILE A C 1
ATOM 794 O O . ILE A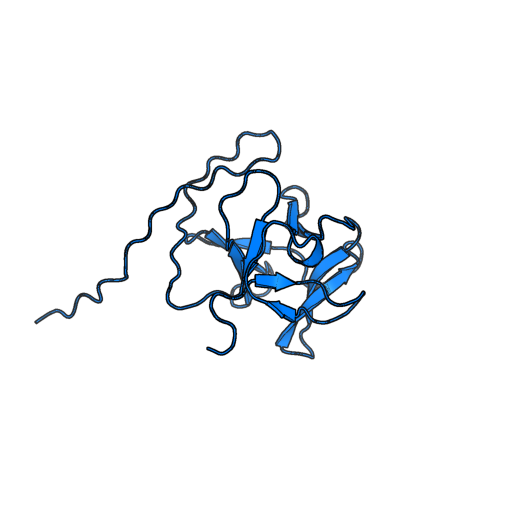 1 100 ? -4.599 2.941 6.047 1.00 86.00 100 ILE A O 1
ATOM 798 N N . GLN A 1 101 ? -6.738 2.877 5.376 1.00 88.62 101 GLN A N 1
ATOM 799 C CA . GLN A 1 101 ? -6.810 1.421 5.333 1.00 88.62 101 GLN A CA 1
ATOM 800 C C . GLN A 1 101 ? -6.779 1.002 3.868 1.00 88.62 101 GLN A C 1
ATOM 802 O O . GLN A 1 101 ? -7.510 1.557 3.050 1.00 88.62 101 GLN A O 1
ATOM 807 N N . LEU A 1 102 ? -5.928 0.047 3.515 1.00 90.25 102 LEU A N 1
ATOM 808 C CA . LEU A 1 102 ? -5.779 -0.402 2.133 1.00 90.25 102 LEU A CA 1
ATOM 809 C C . LEU A 1 102 ? -6.638 -1.626 1.858 1.00 90.25 102 LEU A C 1
ATOM 811 O O . LEU A 1 102 ? -6.887 -2.418 2.755 1.00 90.25 102 LEU A O 1
ATOM 815 N N . ARG A 1 103 ? -7.046 -1.817 0.607 1.00 88.31 103 ARG A N 1
ATOM 816 C CA . ARG A 1 103 ? -7.672 -3.047 0.103 1.00 88.31 103 ARG A CA 1
ATOM 817 C C . ARG A 1 103 ? -7.282 -3.273 -1.354 1.00 88.31 103 ARG A C 1
ATOM 819 O O . ARG A 1 103 ? -6.914 -2.317 -2.044 1.00 88.31 103 ARG A O 1
ATOM 826 N N . LEU A 1 104 ? -7.439 -4.497 -1.852 1.00 86.31 104 LEU A N 1
ATOM 827 C CA . LEU A 1 104 ? -7.316 -4.749 -3.289 1.00 86.31 104 LEU A CA 1
ATOM 828 C C . LEU A 1 104 ? -8.447 -4.040 -4.068 1.00 86.31 104 LEU A C 1
ATOM 830 O O . LEU A 1 104 ? -9.575 -3.934 -3.563 1.00 86.31 104 LEU A O 1
ATOM 834 N N . PRO A 1 105 ? -8.177 -3.516 -5.278 1.00 76.75 105 PRO A N 1
ATOM 835 C CA . PRO A 1 105 ? -9.196 -3.027 -6.197 1.00 76.75 105 PRO A CA 1
ATOM 836 C C . PRO A 1 105 ? -10.211 -4.125 -6.527 1.00 76.75 105 PRO A C 1
ATOM 838 O O . PRO A 1 105 ? -9.824 -5.255 -6.786 1.00 76.75 105 PRO A O 1
ATOM 841 N N . GLY A 1 106 ? -11.497 -3.779 -6.561 1.00 65.75 106 GLY A N 1
ATOM 842 C CA . GLY A 1 106 ? -12.571 -4.680 -6.990 1.00 65.75 106 GLY A CA 1
ATOM 843 C C . GLY A 1 106 ? -13.626 -3.944 -7.814 1.00 65.75 106 GLY A C 1
ATOM 844 O O . GLY A 1 106 ? -13.539 -2.718 -7.976 1.00 65.75 106 GLY A O 1
ATOM 845 N N . GLU A 1 107 ? -14.638 -4.661 -8.315 1.00 50.47 107 GLU A N 1
ATOM 846 C CA . GLU A 1 107 ? -15.670 -4.084 -9.205 1.00 50.47 107 GLU A CA 1
ATOM 847 C C . GLU A 1 107 ? -16.425 -2.893 -8.579 1.00 50.47 107 GLU A C 1
ATOM 849 O O . GLU A 1 107 ? -16.805 -1.946 -9.271 1.00 50.47 107 GLU A O 1
ATOM 854 N N . ALA A 1 108 ? -16.551 -2.860 -7.249 1.00 47.53 108 ALA A N 1
ATOM 855 C CA . ALA A 1 108 ? -17.038 -1.707 -6.492 1.00 47.53 108 ALA A CA 1
ATOM 856 C C . ALA A 1 108 ? -15.908 -0.689 -6.214 1.00 47.53 108 ALA A C 1
ATOM 858 O O . ALA A 1 108 ? -15.504 -0.457 -5.066 1.00 47.53 108 ALA A O 1
ATOM 859 N N . SER A 1 109 ? -15.389 -0.063 -7.274 1.00 49.88 109 SER A N 1
ATOM 860 C CA . SER A 1 109 ? -14.442 1.062 -7.186 1.00 49.88 109 SER A CA 1
ATOM 861 C C . SER A 1 109 ? -15.180 2.345 -6.762 1.00 49.88 109 SER A C 1
ATOM 863 O O . SER A 1 109 ? -15.381 3.261 -7.547 1.00 49.88 109 SER A O 1
ATOM 865 N N . CYS A 1 110 ? -15.683 2.387 -5.529 1.00 49.69 110 CYS A N 1
ATOM 866 C CA . CYS A 1 110 ? -16.582 3.442 -5.040 1.00 49.69 110 CYS A CA 1
ATOM 867 C C . CYS A 1 110 ? -15.885 4.725 -4.548 1.00 49.69 110 CYS A C 1
ATOM 869 O O . CYS A 1 110 ? -16.547 5.606 -3.997 1.00 49.69 110 CYS A O 1
ATOM 871 N N . PHE A 1 111 ? -14.571 4.849 -4.717 1.00 49.03 111 PHE A N 1
ATOM 872 C CA . PHE A 1 111 ? -13.825 6.020 -4.271 1.00 49.03 111 PHE A CA 1
ATOM 873 C C . PHE A 1 111 ? -13.187 6.698 -5.476 1.00 49.03 111 PHE A C 1
ATOM 875 O O . PHE A 1 111 ? -12.098 6.325 -5.884 1.00 49.03 111 PHE A O 1
ATOM 882 N N . HIS A 1 112 ? -13.879 7.683 -6.050 1.00 42.69 112 HIS A N 1
ATOM 883 C CA . HIS A 1 112 ? -13.235 8.667 -6.913 1.00 42.69 112 HIS A CA 1
ATOM 884 C C . HIS A 1 112 ? -12.455 9.646 -6.038 1.00 42.69 112 HIS A C 1
ATOM 886 O O . HIS A 1 112 ? -13.028 10.303 -5.168 1.00 42.69 112 HIS A O 1
ATOM 892 N N . PHE A 1 113 ? -11.153 9.763 -6.277 1.00 43.44 113 PHE A N 1
ATOM 893 C CA . PHE A 1 113 ? -10.320 10.730 -5.578 1.00 43.44 113 PHE A CA 1
ATOM 894 C C . PHE A 1 113 ? -10.494 12.103 -6.229 1.00 43.44 113 PHE A C 1
ATOM 896 O O . PHE A 1 113 ? -10.084 12.340 -7.360 1.00 43.44 113 PHE A O 1
ATOM 903 N N . GLY A 1 114 ? -11.132 13.012 -5.496 1.00 39.69 114 GLY A N 1
ATOM 904 C CA . GLY A 1 114 ? -11.210 14.438 -5.813 1.00 39.69 114 GLY A CA 1
ATOM 905 C C . GLY A 1 114 ? -10.524 15.269 -4.735 1.00 39.69 114 GLY A C 1
ATOM 906 O O . GLY A 1 114 ? -11.115 16.223 -4.248 1.00 39.69 114 GLY A O 1
ATOM 907 N N . GLY A 1 115 ? -9.341 14.859 -4.276 1.00 40.62 115 GLY A N 1
ATOM 908 C CA . GLY A 1 115 ? -8.617 15.552 -3.211 1.00 40.62 115 GLY A CA 1
ATOM 909 C C . GLY A 1 115 ? -7.627 16.566 -3.761 1.00 40.62 115 GLY A C 1
ATOM 910 O O . GLY A 1 115 ? -6.792 16.232 -4.597 1.00 40.62 115 GLY A O 1
ATOM 911 N N . ARG A 1 116 ? -7.693 17.809 -3.279 1.00 42.22 116 ARG A N 1
ATOM 912 C CA . ARG A 1 116 ? -6.619 18.790 -3.468 1.00 42.22 116 ARG A CA 1
ATOM 913 C C . ARG A 1 116 ? -5.613 18.577 -2.341 1.00 42.22 116 ARG A C 1
ATOM 915 O O . ARG A 1 116 ? -6.002 18.640 -1.179 1.00 42.22 116 ARG A O 1
ATOM 922 N N . PHE A 1 117 ? -4.357 18.313 -2.689 1.00 47.62 117 PHE A N 1
ATOM 923 C CA . PHE A 1 117 ? -3.262 18.261 -1.722 1.00 47.62 117 PHE A CA 1
ATOM 924 C C . PHE A 1 117 ? -3.175 19.629 -1.024 1.00 47.62 117 PHE A C 1
ATOM 926 O O . PHE A 1 117 ? -3.046 20.649 -1.706 1.00 47.62 117 PHE A O 1
ATOM 933 N N . ASP A 1 118 ? -3.324 19.682 0.302 1.00 51.16 118 ASP A N 1
ATOM 934 C CA . ASP A 1 118 ? -3.358 20.954 1.047 1.00 51.16 118 ASP A CA 1
ATOM 935 C C . ASP A 1 118 ? -1.959 21.537 1.320 1.00 51.16 118 ASP A C 1
ATOM 937 O O . ASP A 1 118 ? -1.830 22.657 1.814 1.00 51.16 118 ASP A O 1
ATOM 941 N N . GLY A 1 119 ? -0.908 20.799 0.950 1.00 46.56 119 GLY A N 1
ATOM 942 C CA . GLY A 1 119 ? 0.486 21.180 1.167 1.00 46.56 119 GLY A CA 1
ATOM 943 C C . GLY A 1 119 ? 1.003 20.889 2.580 1.00 46.56 119 GLY A C 1
ATOM 944 O O . GLY A 1 119 ? 2.113 21.305 2.897 1.00 46.56 119 GLY A O 1
ATOM 945 N N . GLN A 1 120 ? 0.237 20.183 3.419 1.00 42.41 120 GLN A N 1
ATOM 946 C CA . GLN A 1 120 ? 0.586 19.857 4.807 1.00 42.41 120 GLN A CA 1
ATOM 947 C C . GLN A 1 120 ? 0.442 18.365 5.140 1.00 42.41 120 GLN A C 1
ATOM 949 O O . GLN A 1 120 ? 0.195 18.016 6.289 1.00 42.41 120 GLN A O 1
ATOM 954 N N . THR A 1 121 ? 0.671 17.480 4.165 1.00 41.53 121 THR A N 1
ATOM 955 C CA . THR A 1 121 ? 0.656 16.009 4.341 1.00 41.53 121 THR A CA 1
ATOM 956 C C . THR A 1 121 ? -0.749 15.382 4.328 1.00 41.53 121 THR A C 1
ATOM 958 O O . THR A 1 121 ? -0.863 14.167 4.461 1.00 41.53 121 THR A O 1
ATOM 961 N N . HIS A 1 122 ? -1.829 16.149 4.108 1.00 40.56 122 HIS A N 1
ATOM 962 C CA . HIS A 1 122 ? -3.197 15.614 4.174 1.00 40.56 122 HIS A CA 1
ATOM 963 C C . HIS A 1 122 ? -3.885 15.525 2.808 1.00 40.56 122 HIS A C 1
ATOM 965 O O . HIS A 1 122 ? -3.877 16.450 1.991 1.00 40.56 122 HIS A O 1
ATOM 971 N N . MET A 1 123 ? -4.561 14.396 2.591 1.00 43.75 123 MET A N 1
ATOM 972 C CA . MET A 1 123 ? -5.405 14.142 1.429 1.00 43.75 123 MET A CA 1
ATOM 973 C C . MET A 1 123 ? -6.879 14.203 1.847 1.00 43.75 123 MET A C 1
ATOM 975 O O . MET A 1 123 ? -7.348 13.381 2.629 1.00 43.75 123 MET A O 1
ATOM 979 N N . ILE A 1 124 ? -7.629 15.176 1.322 1.00 44.91 124 ILE A N 1
ATOM 980 C CA . ILE A 1 124 ? -9.080 15.281 1.549 1.00 44.91 124 ILE A CA 1
ATOM 981 C C . ILE A 1 124 ? -9.801 14.347 0.570 1.00 44.91 124 IL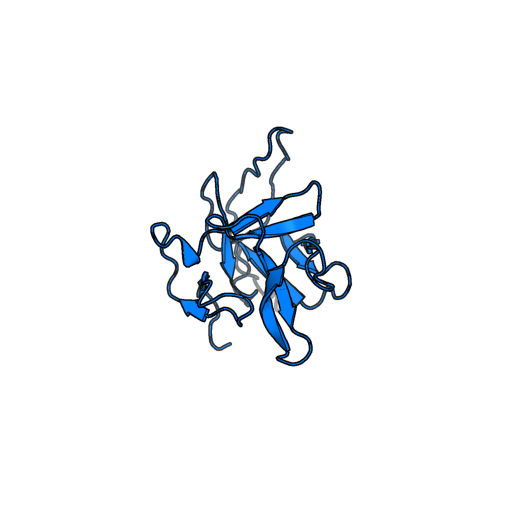E A C 1
ATOM 983 O O . ILE A 1 124 ? -9.726 14.539 -0.641 1.00 44.91 124 ILE A O 1
ATOM 987 N N . ILE A 1 125 ? -10.518 13.341 1.075 1.00 47.34 125 ILE A N 1
ATOM 988 C CA . ILE A 1 125 ? -11.189 12.328 0.245 1.00 47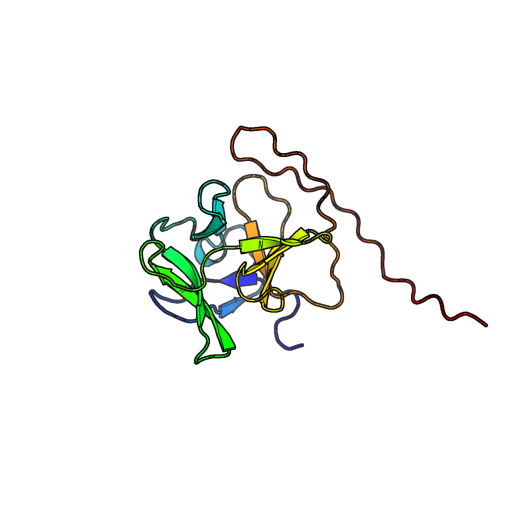.34 125 ILE A CA 1
ATOM 989 C C . ILE A 1 125 ? -12.685 12.643 0.134 1.00 47.34 125 ILE A C 1
ATOM 991 O O . ILE A 1 125 ? -13.423 12.585 1.116 1.00 47.34 125 ILE A O 1
ATOM 995 N N . HIS A 1 126 ? -13.159 12.927 -1.081 1.00 38.94 126 HIS A N 1
ATOM 996 C CA . HIS A 1 126 ? -14.587 13.088 -1.368 1.00 38.94 126 HIS A CA 1
ATOM 997 C C . HIS A 1 126 ? -15.216 11.749 -1.789 1.00 38.94 126 HIS A C 1
ATOM 999 O O . HIS A 1 126 ? -14.776 11.118 -2.743 1.00 38.94 126 HIS A O 1
ATOM 1005 N N . ARG A 1 127 ? -16.291 11.316 -1.113 1.00 47.53 127 ARG A N 1
ATOM 1006 C CA . ARG A 1 127 ? -17.093 10.154 -1.541 1.00 47.53 127 ARG A CA 1
ATOM 1007 C C . ARG A 1 127 ? -18.002 10.530 -2.710 1.00 47.53 127 ARG A C 1
ATOM 1009 O O . ARG A 1 127 ? -18.935 11.306 -2.528 1.00 47.53 127 ARG A O 1
ATOM 1016 N N . THR A 1 128 ? -17.823 9.890 -3.863 1.00 44.72 128 THR A N 1
ATOM 1017 C CA . THR A 1 128 ? -18.899 9.738 -4.856 1.00 44.72 128 THR A CA 1
ATOM 1018 C C . THR A 1 128 ? -18.941 8.295 -5.351 1.00 44.72 128 THR A C 1
ATOM 1020 O O . THR A 1 128 ? -18.154 7.877 -6.191 1.00 44.72 128 THR A O 1
ATOM 1023 N N . CYS A 1 129 ? -19.875 7.511 -4.808 1.00 45.62 129 CYS A N 1
ATOM 1024 C CA . CYS A 1 129 ? -20.196 6.192 -5.340 1.00 45.62 129 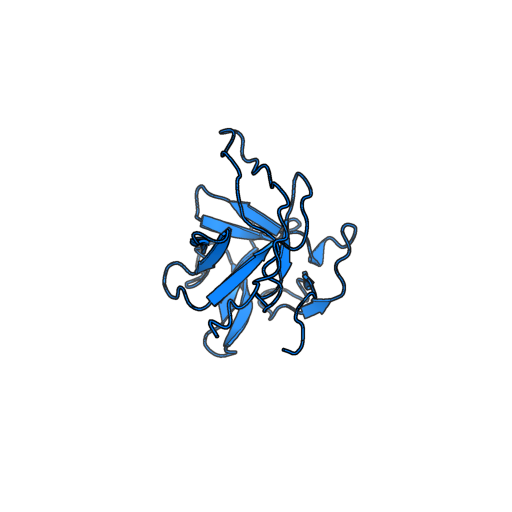CYS A CA 1
ATOM 1025 C C . CYS A 1 129 ? -21.187 6.387 -6.493 1.00 45.62 129 CYS A C 1
ATOM 1027 O O . CYS A 1 129 ? -22.377 6.584 -6.241 1.00 45.62 129 CYS A O 1
ATOM 1029 N N . GLN A 1 130 ? -20.737 6.340 -7.746 1.00 44.94 130 GLN A N 1
ATOM 1030 C CA . GLN A 1 130 ? -21.653 6.084 -8.857 1.00 44.94 130 GLN A CA 1
ATOM 1031 C C . GLN A 1 130 ? -21.497 4.625 -9.288 1.00 44.94 130 GLN A C 1
ATOM 1033 O O . GLN A 1 130 ? -20.402 4.231 -9.687 1.00 44.94 130 GLN A O 1
ATOM 1038 N N . PRO A 1 131 ? -22.557 3.798 -9.212 1.00 40.16 131 PRO A N 1
ATOM 1039 C CA . PRO A 1 131 ? -22.512 2.485 -9.833 1.00 40.16 131 PRO A CA 1
ATOM 1040 C C . PRO A 1 131 ? -22.241 2.674 -11.327 1.00 40.16 131 PRO A C 1
ATOM 1042 O O . PRO A 1 131 ? -22.870 3.524 -11.967 1.00 40.16 131 PRO A O 1
ATOM 1045 N N . ARG A 1 132 ? -21.318 1.883 -11.887 1.00 41.69 132 ARG A N 1
ATOM 1046 C CA . ARG A 1 132 ? -21.148 1.757 -13.338 1.00 41.69 132 ARG A CA 1
ATOM 1047 C C . ARG A 1 132 ? -22.496 1.291 -13.894 1.00 41.69 132 ARG A C 1
ATOM 1049 O O . ARG A 1 132 ? -22.830 0.114 -13.831 1.00 41.69 132 ARG A O 1
ATOM 1056 N N . ARG A 1 133 ? -23.320 2.214 -14.394 1.00 40.28 133 ARG A N 1
ATOM 1057 C CA . ARG A 1 133 ? -24.414 1.835 -15.285 1.00 40.28 133 ARG A CA 1
ATOM 1058 C C . ARG A 1 133 ? -23.740 1.425 -16.579 1.00 40.28 133 ARG A C 1
ATOM 1060 O O . ARG A 1 133 ? -23.318 2.290 -17.344 1.00 40.28 133 ARG A O 1
ATOM 1067 N N . GLU A 1 134 ? -23.597 0.126 -16.796 1.00 40.47 134 GLU A N 1
ATOM 1068 C CA . GLU A 1 134 ? -23.389 -0.391 -18.141 1.00 40.47 134 GLU A CA 1
ATOM 1069 C C . GLU A 1 134 ? -24.523 0.161 -19.009 1.00 40.47 134 GLU A C 1
ATOM 1071 O O . GLU A 1 134 ? -25.697 -0.164 -18.822 1.00 40.47 134 GLU A O 1
ATOM 1076 N N . GLN A 1 135 ? -24.187 1.096 -19.894 1.00 42.00 135 GLN A N 1
ATOM 1077 C CA . GLN A 1 135 ? -25.110 1.562 -20.914 1.00 42.00 135 GLN A CA 1
ATOM 1078 C C . GLN A 1 135 ? -25.161 0.470 -21.977 1.00 42.00 135 GLN A C 1
ATOM 1080 O O . GLN A 1 135 ? -24.367 0.455 -22.914 1.00 42.00 135 GLN A O 1
ATOM 1085 N N . TRP A 1 136 ? -26.075 -0.478 -21.789 1.00 37.56 136 TRP A N 1
ATOM 1086 C CA . TRP A 1 136 ? -26.524 -1.357 -22.856 1.00 37.56 136 TRP A CA 1
ATOM 1087 C C . TRP A 1 136 ? -27.318 -0.489 -23.837 1.00 37.56 136 TRP A C 1
ATOM 1089 O O . TRP A 1 136 ? -28.463 -0.127 -23.565 1.00 37.56 136 TRP A O 1
ATOM 1099 N N . TRP A 1 137 ? -26.684 -0.076 -24.933 1.00 44.72 137 TRP A N 1
ATOM 1100 C CA . TRP A 1 137 ? -27.385 0.557 -26.047 1.00 44.72 137 TRP A CA 1
ATOM 1101 C C . TRP A 1 137 ? -28.283 -0.502 -26.706 1.00 44.72 137 TRP A C 1
ATOM 1103 O O . TRP A 1 137 ? -27.773 -1.502 -27.215 1.00 44.72 137 TRP A O 1
ATOM 1113 N N . LEU A 1 138 ? -29.603 -0.295 -26.646 1.00 36.34 138 LEU A N 1
ATOM 1114 C CA . LEU A 1 138 ? -30.590 -0.911 -27.542 1.00 36.34 138 LEU A CA 1
ATOM 1115 C C . LEU A 1 138 ? -30.823 0.014 -28.736 1.00 36.34 138 LEU A C 1
ATOM 1117 O O . LEU A 1 138 ? -30.886 1.245 -28.504 1.00 36.34 138 LEU A O 1
#

Sequence (138 aa):
EVGEGLCLAHAFDLGLLEHHTCDHNQPLQKWVYDPASDNIRLEQDMGQCLDFFLAHQDFGVWSCIDAANHEFEPDHAGKLCLVDDRSKCVQNATAEHFYIQLRLPGEASCFHFGGRFDGQTHMIIHRTCQPRREQWWL